Protein AF-A0A392S820-F1 (afdb_monomer)

Organism: NCBI:txid97028

Mean predicted aligned error: 9.59 Å

Secondary structure (DSSP, 8-state):
----EEEE-SSTHHHHHHHHTT-TTEEEE----PPPS---------

Structure (mmCIF, N/CA/C/O backbone):
data_AF-A0A392S820-F1
#
_entry.id   AF-A0A392S820-F1
#
loop_
_atom_site.group_PDB
_atom_site.id
_atom_site.type_symbol
_atom_site.label_atom_id
_atom_site.label_alt_id
_atom_site.label_comp_id
_atom_site.label_asym_id
_atom_site.label_entity_id
_atom_site.label_seq_id
_atom_site.pdbx_PDB_ins_code
_atom_site.Cartn_x
_atom_site.Cartn_y
_atom_site.Cartn_z
_atom_site.occupancy
_atom_site.B_iso_or_equiv
_atom_site.auth_seq_id
_atom_site.auth_comp_id
_atom_site.auth_asym_id
_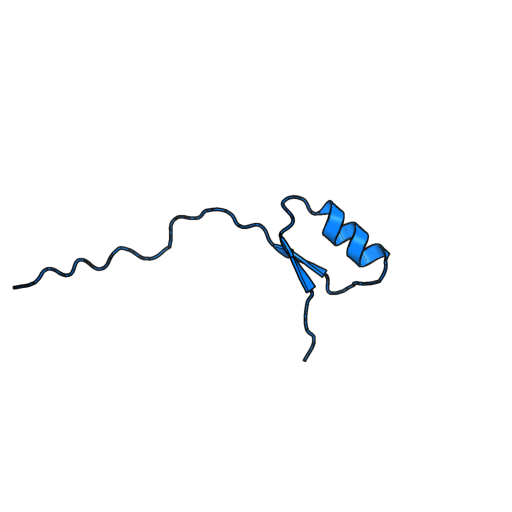atom_site.auth_atom_id
_atom_site.pdbx_PDB_model_num
ATOM 1 N N . GLU A 1 1 ? 4.275 -9.262 17.109 1.00 57.62 1 GLU A N 1
ATOM 2 C CA . GLU A 1 1 ? 4.294 -9.449 15.644 1.00 57.62 1 GLU A CA 1
ATOM 3 C C . GLU A 1 1 ? 3.144 -8.714 14.962 1.00 57.62 1 GLU A C 1
ATOM 5 O O . GLU A 1 1 ? 2.003 -9.148 15.069 1.00 57.62 1 GLU A O 1
ATOM 10 N N . THR A 1 2 ? 3.435 -7.612 14.269 1.00 72.06 2 THR A N 1
ATOM 11 C CA . THR A 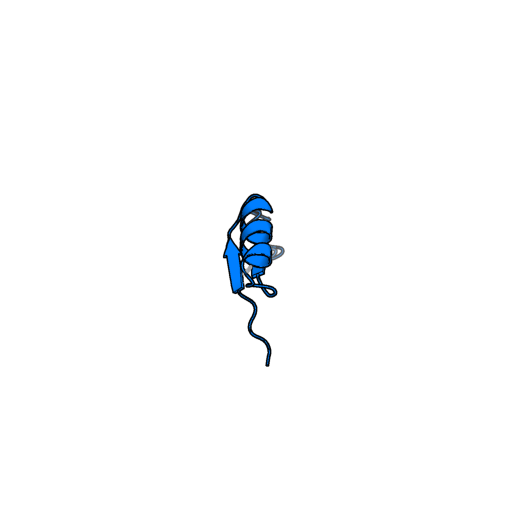1 2 ? 2.474 -6.890 13.413 1.00 72.06 2 THR A CA 1
ATOM 12 C C . THR A 1 2 ? 2.879 -7.145 11.962 1.00 72.06 2 THR A C 1
ATOM 14 O O . THR A 1 2 ? 4.033 -6.910 11.609 1.00 72.06 2 THR A O 1
ATOM 17 N N . LYS A 1 3 ? 1.982 -7.685 11.130 1.00 83.12 3 LYS A N 1
ATOM 18 C CA . LYS A 1 3 ? 2.279 -8.026 9.728 1.00 83.12 3 LYS A CA 1
ATOM 19 C C . LYS A 1 3 ? 1.717 -6.946 8.812 1.00 83.12 3 LYS A C 1
ATOM 21 O O . LYS A 1 3 ? 0.513 -6.905 8.647 1.00 83.12 3 LYS A O 1
ATOM 26 N N . SER A 1 4 ? 2.573 -6.131 8.203 1.00 91.00 4 SER A N 1
ATOM 27 C CA . SER A 1 4 ? 2.140 -5.097 7.254 1.00 91.00 4 SER A CA 1
ATOM 28 C C . SER A 1 4 ? 1.661 -5.681 5.922 1.00 91.00 4 SER A C 1
ATOM 30 O O . SER A 1 4 ? 2.245 -6.642 5.410 1.00 91.00 4 SER A O 1
ATOM 32 N N . LEU A 1 5 ? 0.666 -5.041 5.302 1.00 92.44 5 LEU A N 1
ATOM 33 C CA . LEU A 1 5 ? 0.235 -5.346 3.937 1.00 92.44 5 LEU A CA 1
ATOM 34 C C . LEU A 1 5 ? 1.054 -4.530 2.925 1.00 92.44 5 LEU A C 1
ATOM 36 O O . LEU A 1 5 ? 0.791 -3.349 2.692 1.00 92.44 5 LEU A O 1
ATOM 40 N N . CYS A 1 6 ? 2.048 -5.167 2.305 1.00 92.00 6 CYS A N 1
ATOM 41 C CA . CYS A 1 6 ? 2.855 -4.556 1.249 1.00 92.00 6 CYS A CA 1
ATOM 42 C C . CYS A 1 6 ? 2.141 -4.652 -0.105 1.00 92.00 6 CYS A C 1
ATOM 44 O O . CY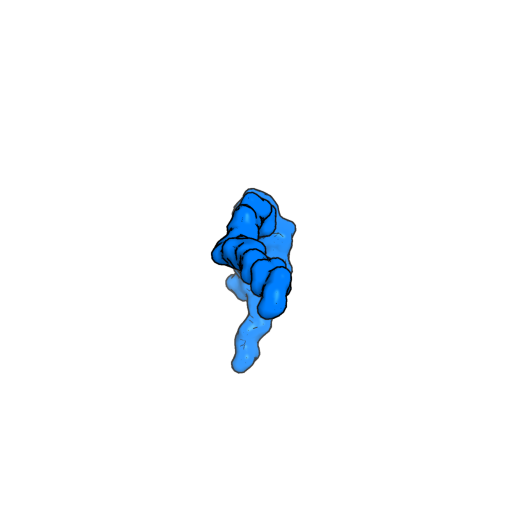S A 1 6 ? 1.904 -5.753 -0.604 1.00 92.00 6 CYS A O 1
ATOM 46 N N . VAL A 1 7 ? 1.847 -3.510 -0.726 1.00 90.44 7 VAL A N 1
ATOM 47 C CA . VAL A 1 7 ? 1.183 -3.428 -2.037 1.00 90.44 7 VAL A CA 1
ATOM 48 C C . VAL A 1 7 ? 2.065 -2.702 -3.045 1.00 90.44 7 VAL A C 1
ATOM 50 O O . VAL A 1 7 ? 2.517 -1.583 -2.796 1.00 90.44 7 VAL A O 1
ATOM 53 N N . ASP A 1 8 ? 2.326 -3.349 -4.185 1.00 89.56 8 ASP A N 1
ATOM 54 C CA . ASP A 1 8 ? 3.064 -2.742 -5.298 1.00 89.56 8 ASP A CA 1
ATOM 55 C C . ASP A 1 8 ? 2.172 -1.689 -5.947 1.00 89.56 8 ASP A C 1
ATOM 57 O O . ASP A 1 8 ? 1.184 -2.006 -6.611 1.00 89.56 8 ASP A O 1
ATOM 61 N N . MET A 1 9 ? 2.470 -0.425 -5.660 1.00 86.12 9 MET A N 1
ATOM 62 C CA . MET A 1 9 ? 1.634 0.687 -6.069 1.00 86.12 9 MET A CA 1
ATOM 63 C C . MET A 1 9 ? 2.527 1.833 -6.546 1.00 86.12 9 MET A C 1
ATOM 65 O O . MET A 1 9 ? 3.188 2.482 -5.733 1.00 86.12 9 MET A O 1
ATOM 69 N N . PRO A 1 10 ? 2.532 2.154 -7.853 1.00 79.69 10 PRO A N 1
ATOM 70 C CA . PRO A 1 10 ? 3.382 3.218 -8.385 1.00 79.69 10 PRO A CA 1
ATOM 71 C C . PRO A 1 10 ? 2.968 4.611 -7.886 1.00 79.69 10 PRO A C 1
ATOM 73 O O . PRO A 1 10 ? 3.738 5.560 -7.999 1.00 79.69 10 PRO A O 1
ATOM 76 N N . THR A 1 11 ? 1.757 4.748 -7.329 1.00 82.94 11 THR A N 1
ATOM 77 C CA . THR A 1 11 ? 1.241 5.993 -6.745 1.00 82.94 11 THR A CA 1
ATOM 78 C C . THR A 1 11 ? 0.639 5.731 -5.365 1.00 82.94 11 THR A C 1
ATOM 80 O O . THR A 1 11 ? 0.032 4.690 -5.135 1.00 82.94 11 THR A O 1
ATOM 83 N N . GLY A 1 12 ? 0.729 6.694 -4.444 1.00 87.75 12 GLY A N 1
ATOM 84 C CA . GLY A 1 12 ? 0.231 6.527 -3.069 1.00 87.75 12 GLY A CA 1
ATOM 85 C C . GLY A 1 12 ? -1.294 6.408 -2.924 1.00 87.75 12 GLY A C 1
ATOM 86 O O . GLY A 1 12 ? -1.777 6.149 -1.825 1.00 87.75 12 GLY A O 1
ATOM 87 N N . ARG A 1 13 ? -2.070 6.575 -4.006 1.00 93.19 13 ARG A N 1
ATOM 88 C CA . ARG A 1 13 ? -3.541 6.662 -3.946 1.00 93.19 13 ARG A CA 1
ATOM 89 C C . ARG A 1 13 ? -4.208 5.405 -3.398 1.00 93.19 13 ARG A C 1
ATOM 91 O O . ARG A 1 13 ? -5.131 5.522 -2.605 1.00 93.19 13 ARG A O 1
ATOM 98 N N . GLY A 1 14 ? -3.758 4.215 -3.789 1.00 91.56 14 GLY A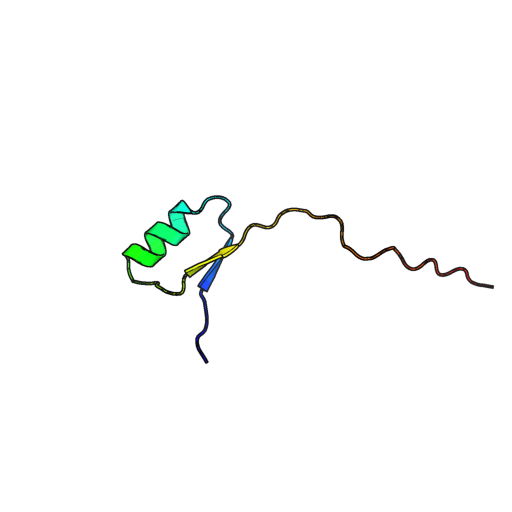 N 1
ATOM 99 C CA . GLY A 1 14 ? -4.382 2.999 -3.263 1.00 91.56 14 GLY A CA 1
ATOM 100 C C . GLY A 1 14 ? -3.970 2.675 -1.839 1.00 91.56 14 GLY A C 1
ATOM 101 O O . GLY A 1 14 ? -4.792 2.180 -1.088 1.00 91.56 14 GLY A O 1
ATOM 102 N N . VAL A 1 15 ? -2.751 3.030 -1.427 1.00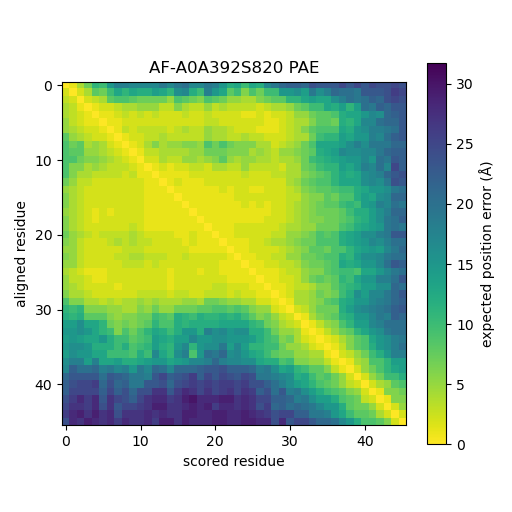 94.69 15 VAL A N 1
ATOM 103 C CA . VAL A 1 15 ? -2.356 2.931 -0.011 1.00 94.69 15 VAL A CA 1
ATOM 104 C C . VAL A 1 15 ? -3.219 3.860 0.838 1.00 94.69 15 VAL A C 1
ATOM 106 O O . VAL A 1 15 ? -3.665 3.470 1.910 1.00 94.69 15 VAL A O 1
ATOM 109 N N . PHE A 1 16 ? -3.492 5.069 0.343 1.00 94.81 16 PHE A N 1
ATOM 110 C CA . PHE A 1 16 ? -4.391 6.010 1.002 1.00 94.81 16 PHE A CA 1
ATOM 111 C C . PHE A 1 16 ? -5.809 5.438 1.134 1.00 94.81 16 PHE A C 1
ATOM 113 O O . PHE A 1 16 ? -6.326 5.355 2.240 1.00 94.81 16 PHE A O 1
ATOM 120 N N . ALA A 1 17 ? -6.394 4.944 0.039 1.00 95.06 17 ALA A N 1
ATOM 121 C CA . ALA A 1 17 ? -7.719 4.326 0.072 1.00 95.06 17 ALA A CA 1
ATOM 122 C C . ALA A 1 17 ? -7.786 3.106 1.011 1.00 95.06 17 ALA A C 1
ATOM 124 O O . ALA A 1 17 ? -8.762 2.955 1.737 1.00 95.06 17 ALA A O 1
ATOM 125 N N . LEU A 1 18 ? -6.744 2.264 1.037 1.00 94.50 18 LEU A N 1
ATOM 126 C CA . LEU A 1 18 ? -6.645 1.115 1.946 1.00 94.50 18 LEU A CA 1
ATOM 127 C C . LEU A 1 18 ? -6.679 1.544 3.418 1.00 94.50 18 LEU A C 1
ATOM 129 O O . LEU A 1 18 ? -7.353 0.912 4.229 1.00 94.50 18 LEU A O 1
ATOM 133 N N . LYS A 1 19 ? -6.000 2.641 3.759 1.00 95.31 19 LYS A N 1
ATOM 134 C CA . LYS A 1 19 ? -6.017 3.184 5.121 1.00 95.31 19 LYS A CA 1
ATOM 135 C C . LYS A 1 19 ? -7.389 3.733 5.506 1.00 95.31 19 LYS A C 1
ATOM 137 O O . LYS A 1 19 ? -7.849 3.440 6.604 1.00 95.31 19 LYS A O 1
ATOM 142 N N . GLU A 1 20 ? -8.063 4.436 4.597 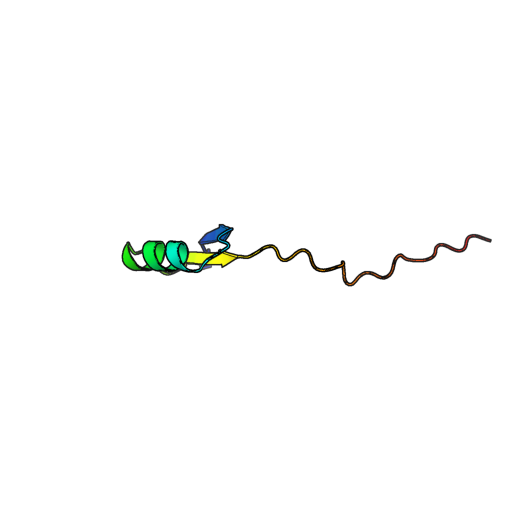1.00 97.50 20 GLU A N 1
ATOM 143 C CA . GLU A 1 20 ? -9.414 4.976 4.827 1.00 97.50 20 GLU A CA 1
ATOM 144 C C . GLU A 1 20 ? -10.459 3.878 5.088 1.00 97.50 20 GLU A C 1
ATOM 146 O O . GLU A 1 20 ? -11.393 4.086 5.857 1.00 97.50 20 GLU A O 1
ATOM 151 N N . ILE A 1 21 ? -10.291 2.686 4.501 1.00 96.00 21 ILE A N 1
ATOM 152 C CA . ILE A 1 21 ? -11.183 1.537 4.743 1.00 96.00 21 ILE A CA 1
ATOM 153 C C . ILE A 1 21 ? -10.766 0.673 5.950 1.00 96.00 21 ILE A C 1
ATOM 155 O O . ILE A 1 21 ? -11.359 -0.379 6.180 1.00 96.00 21 ILE A O 1
ATOM 159 N N . GLY A 1 22 ? -9.752 1.090 6.717 1.00 94.94 22 GLY A N 1
ATOM 160 C CA . GLY A 1 22 ? -9.332 0.435 7.961 1.00 94.94 22 GLY A CA 1
ATOM 161 C C . GLY A 1 22 ? -8.098 -0.469 7.860 1.00 94.94 22 GLY A C 1
ATOM 162 O O . GLY A 1 22 ? -7.686 -1.039 8.870 1.00 94.94 22 GLY A O 1
ATOM 163 N N . VAL A 1 23 ? -7.453 -0.576 6.692 1.00 94.06 23 VAL A N 1
ATOM 164 C CA . VAL A 1 23 ? -6.172 -1.292 6.532 1.00 94.06 23 VAL A CA 1
ATOM 165 C C . VAL A 1 23 ? -5.019 -0.350 6.885 1.00 94.06 23 VAL A C 1
ATOM 167 O O . VAL A 1 23 ? -4.284 0.159 6.036 1.00 94.06 23 VAL A O 1
ATOM 170 N N . VAL A 1 24 ? -4.906 -0.054 8.177 1.00 93.62 24 VAL A N 1
ATOM 171 C CA . VAL A 1 24 ? -3.995 0.969 8.720 1.00 93.62 24 VAL A CA 1
ATOM 172 C C . VAL A 1 24 ? -2.510 0.651 8.504 1.00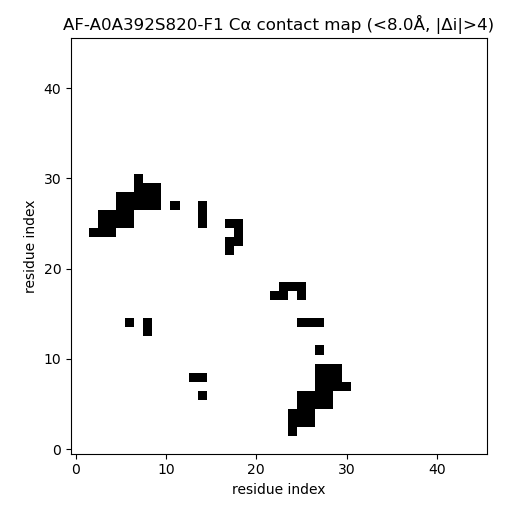 93.62 24 VAL A C 1
ATOM 174 O O . VAL A 1 24 ? -1.682 1.561 8.436 1.00 93.62 24 VAL A O 1
ATOM 177 N N . ASP A 1 25 ? -2.178 -0.627 8.345 1.00 93.88 25 ASP A N 1
ATOM 178 C CA . ASP A 1 25 ? -0.836 -1.175 8.145 1.00 93.88 25 ASP A CA 1
ATOM 179 C C . ASP A 1 25 ? -0.472 -1.383 6.663 1.00 93.88 25 ASP A C 1
ATOM 181 O O . ASP A 1 25 ? 0.537 -2.022 6.351 1.00 93.88 25 ASP A O 1
ATOM 185 N N . ALA A 1 26 ? -1.256 -0.813 5.741 1.00 94.25 26 ALA A N 1
ATOM 186 C CA . ALA A 1 26 ? -0.930 -0.794 4.322 1.00 94.25 26 ALA A CA 1
ATOM 187 C C . ALA A 1 26 ? 0.331 0.044 4.048 1.00 94.25 26 ALA A C 1
ATOM 189 O O . ALA A 1 26 ? 0.409 1.233 4.390 1.00 94.25 26 ALA A O 1
ATOM 190 N N . ILE A 1 27 ? 1.301 -0.566 3.363 1.00 93.12 27 ILE A N 1
ATOM 191 C CA . ILE A 1 27 ? 2.559 0.052 2.937 1.00 93.12 27 ILE A CA 1
ATOM 192 C C . ILE A 1 27 ? 2.684 -0.066 1.418 1.00 93.12 27 ILE A C 1
ATOM 194 O O . ILE A 1 27 ? 2.627 -1.157 0.851 1.00 93.12 27 ILE A O 1
ATOM 198 N N . GLY A 1 28 ? 2.874 1.072 0.751 1.00 92.44 28 GLY A N 1
ATOM 199 C CA . GLY A 1 28 ? 3.170 1.103 -0.679 1.00 92.44 28 GLY A CA 1
ATOM 200 C C . GLY A 1 28 ? 4.626 0.757 -0.941 1.00 92.44 28 GLY A C 1
ATOM 201 O O . GLY A 1 28 ? 5.515 1.342 -0.323 1.00 92.44 28 GLY A O 1
ATOM 202 N N . ILE A 1 29 ? 4.869 -0.145 -1.885 1.00 91.19 29 ILE A N 1
ATOM 203 C CA . ILE A 1 29 ? 6.202 -0.402 -2.430 1.00 91.19 29 ILE A CA 1
ATOM 204 C C . ILE A 1 29 ? 6.246 0.054 -3.888 1.00 91.19 29 ILE A C 1
ATOM 206 O O . ILE A 1 29 ? 5.253 -0.024 -4.606 1.00 91.19 29 ILE A O 1
ATOM 210 N N . SER A 1 30 ? 7.408 0.539 -4.318 1.00 85.88 30 SER A N 1
ATOM 211 C CA . SER A 1 30 ? 7.675 0.876 -5.713 1.00 85.88 30 SER A CA 1
ATOM 212 C C . SER A 1 30 ? 8.987 0.228 -6.115 1.00 85.88 30 SER A C 1
ATOM 214 O O . SER A 1 30 ? 10.048 0.532 -5.558 1.00 85.88 30 SER A O 1
ATOM 216 N N . LYS A 1 31 ? 8.924 -0.699 -7.071 1.00 76.69 31 LYS A N 1
ATOM 217 C CA . LYS A 1 31 ? 10.116 -1.335 -7.630 1.00 76.69 31 LYS A CA 1
ATOM 218 C C . LYS A 1 31 ? 10.786 -0.373 -8.600 1.00 76.69 31 LYS A C 1
ATOM 220 O O . LYS A 1 31 ? 10.565 -0.414 -9.807 1.00 76.69 31 LYS A O 1
ATOM 225 N N . LYS A 1 32 ? 11.637 0.503 -8.071 1.00 76.88 32 LYS A N 1
ATOM 226 C CA . LYS A 1 32 ? 12.587 1.237 -8.904 1.00 76.88 32 LYS A CA 1
ATOM 227 C C . LYS A 1 32 ? 13.675 0.258 -9.332 1.00 76.88 32 LYS A C 1
ATOM 229 O O . LYS A 1 32 ? 14.356 -0.305 -8.479 1.00 76.88 32 LYS A O 1
ATOM 234 N N . ALA A 1 33 ? 13.837 0.065 -10.639 1.00 72.69 33 ALA A N 1
ATOM 235 C CA . ALA A 1 33 ? 14.968 -0.671 -11.191 1.00 72.69 33 ALA A CA 1
ATOM 236 C C . ALA A 1 33 ? 16.259 0.106 -10.885 1.00 72.69 33 ALA A C 1
ATOM 238 O O . ALA A 1 33 ? 16.693 0.972 -11.643 1.00 72.69 33 ALA A O 1
ATOM 239 N N . LEU A 1 34 ? 16.829 -0.140 -9.711 1.00 75.50 34 LEU A N 1
ATOM 240 C CA . LEU A 1 34 ? 18.156 0.320 -9.349 1.00 75.50 34 LEU A CA 1
ATOM 241 C C . LEU A 1 34 ? 19.151 -0.720 -9.851 1.00 75.50 34 LEU A C 1
ATOM 243 O O . LEU A 1 34 ? 18.901 -1.922 -9.746 1.00 75.50 34 LEU A O 1
ATOM 247 N N . LYS A 1 35 ? 20.281 -0.261 -10.399 1.00 77.38 35 LYS A N 1
ATOM 248 C CA . LYS A 1 35 ? 21.394 -1.172 -10.669 1.00 77.38 35 LYS A CA 1
ATOM 249 C C . LYS A 1 35 ? 21.754 -1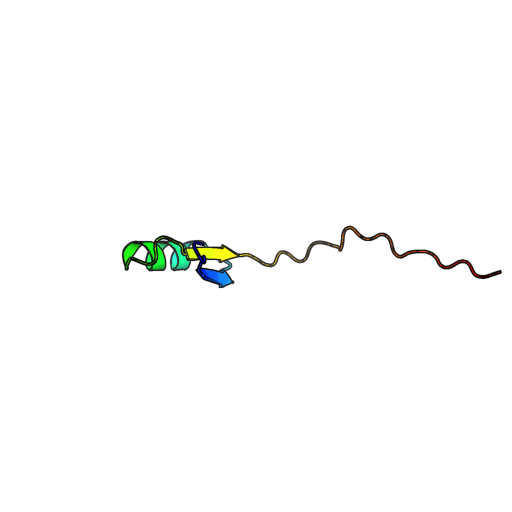.856 -9.343 1.00 77.38 35 LYS A C 1
ATOM 251 O O . LYS A 1 35 ? 21.896 -1.137 -8.349 1.00 77.38 35 LYS A O 1
ATOM 256 N N . PRO A 1 36 ? 21.861 -3.197 -9.301 1.00 76.50 36 PRO A N 1
ATOM 257 C CA . PRO A 1 36 ? 22.302 -3.890 -8.102 1.00 76.50 36 PRO A CA 1
ATOM 258 C C . PRO A 1 36 ? 23.583 -3.241 -7.577 1.00 76.50 36 PRO A C 1
ATOM 260 O O . PRO A 1 36 ? 24.486 -2.940 -8.353 1.00 76.50 36 PRO A O 1
ATOM 263 N N . LEU A 1 37 ? 23.665 -3.023 -6.263 1.00 75.88 37 LEU A N 1
ATOM 264 C CA . LEU A 1 37 ? 24.871 -2.465 -5.632 1.00 75.88 37 LEU A CA 1
ATOM 265 C C . LEU A 1 37 ? 26.061 -3.443 -5.677 1.00 75.88 37 LEU A C 1
ATOM 267 O O . LEU A 1 37 ? 27.165 -3.104 -5.259 1.00 75.88 37 LEU A O 1
ATOM 271 N N . MET A 1 38 ? 25.838 -4.658 -6.181 1.00 72.75 38 MET A N 1
ATOM 272 C CA . MET A 1 38 ? 26.863 -5.663 -6.388 1.00 72.75 38 MET A CA 1
ATOM 273 C C . MET A 1 38 ? 27.734 -5.275 -7.586 1.00 72.75 38 MET A C 1
ATOM 275 O O . MET A 1 38 ? 27.265 -5.245 -8.724 1.00 72.75 38 MET A O 1
ATOM 279 N N . LYS A 1 39 ? 29.020 -5.011 -7.337 1.00 69.12 39 LYS A N 1
ATOM 280 C CA . LYS A 1 39 ? 30.034 -5.149 -8.386 1.00 69.12 39 LYS A CA 1
ATOM 281 C C . LYS A 1 39 ? 30.135 -6.639 -8.698 1.00 69.12 39 LYS A C 1
ATOM 283 O O . LYS A 1 39 ? 30.264 -7.434 -7.769 1.00 69.12 39 LYS A O 1
ATOM 288 N N . SER A 1 40 ? 30.023 -7.016 -9.967 1.00 70.94 40 SER A N 1
ATOM 289 C CA . SER A 1 40 ? 30.309 -8.381 -10.408 1.00 70.94 40 SER A CA 1
ATOM 290 C C . SER A 1 40 ? 31.669 -8.783 -9.838 1.00 70.94 40 SER A C 1
ATOM 292 O O . SER A 1 40 ? 32.641 -8.058 -10.037 1.00 70.94 40 SER A O 1
ATOM 294 N N . GLY A 1 41 ? 31.731 -9.871 -9.068 1.00 67.75 41 GLY A N 1
ATOM 295 C CA . GLY A 1 41 ? 33.014 -10.418 -8.648 1.00 67.75 41 GLY A CA 1
ATOM 296 C C . GLY A 1 41 ? 33.757 -10.864 -9.900 1.00 67.75 41 GLY A C 1
ATOM 297 O O . GLY A 1 41 ? 33.297 -11.778 -10.581 1.00 67.75 41 GLY A O 1
ATOM 298 N N . GLU A 1 42 ? 34.854 -10.191 -10.235 1.00 66.75 42 GLU A N 1
ATOM 299 C CA . GLU A 1 42 ? 35.809 -10.698 -11.215 1.00 66.75 42 GLU A CA 1
ATOM 300 C C . GLU A 1 42 ? 36.434 -11.954 -10.602 1.00 66.75 42 GLU A C 1
ATOM 302 O O . GLU A 1 42 ? 37.277 -11.885 -9.710 1.00 66.75 42 GLU A O 1
ATOM 307 N N . VAL A 1 43 ? 35.949 -13.123 -11.021 1.00 66.69 43 VAL A N 1
ATOM 308 C CA . VAL A 1 43 ? 36.712 -14.360 -10.878 1.00 66.69 43 VAL A CA 1
ATOM 309 C C . VAL A 1 43 ? 37.783 -14.301 -11.959 1.00 66.69 43 VAL A C 1
ATOM 311 O O . VAL A 1 43 ? 37.550 -14.699 -13.098 1.00 66.69 43 VAL A O 1
ATOM 314 N N . THR A 1 44 ? 38.942 -13.755 -11.610 1.00 56.72 44 THR A N 1
ATOM 315 C CA . THR A 1 44 ? 40.165 -13.972 -12.382 1.00 56.72 44 THR A CA 1
ATOM 316 C C . THR A 1 44 ? 40.727 -15.302 -11.907 1.00 56.72 44 THR A C 1
ATOM 318 O O . THR A 1 44 ? 41.300 -15.385 -10.823 1.00 56.72 44 THR A O 1
ATOM 321 N N . GLY A 1 45 ? 40.437 -16.363 -12.658 1.00 61.75 45 GLY A N 1
ATOM 322 C CA . GLY A 1 45 ? 41.067 -17.659 -12.455 1.00 61.75 45 GLY A CA 1
ATOM 323 C C . GLY A 1 45 ? 42.454 -17.667 -13.087 1.00 61.75 45 GLY A C 1
ATOM 324 O O . GLY A 1 45 ? 42.554 -17.466 -14.294 1.00 61.75 45 GLY A O 1
ATOM 325 N N . ASP A 1 46 ? 43.465 -17.917 -12.261 1.00 45.59 46 ASP A N 1
ATOM 326 C CA . ASP A 1 46 ? 44.711 -18.623 -12.585 1.00 45.59 46 ASP A CA 1
ATOM 327 C C . ASP A 1 46 ? 45.010 -19.564 -11.406 1.00 45.59 46 ASP A C 1
ATOM 329 O O . ASP A 1 46 ? 44.920 -19.090 -10.245 1.00 45.59 46 ASP A O 1
#

Foldseek 3Di:
DDDAAEDADPDCVVVVVCVVVPSVRYDYDHDDPDDPPDDPPPPPDD

Radius of gyration: 18.25 Å; Cα contacts (8 Å, |Δi|>4): 38; chains: 1; bounding box: 56×25×28 Å

Nearest PDB structures (foldseek):
  9f1b-assembly1_Aq  TM=3.834E-01  e=2.077E+00  Oryctolagus cuniculus
  6ybw-assembly1_M  TM=3.694E-01  e=6.489E+00  Homo sapiens

pLDDT: mean 82.62, std 12.68, range 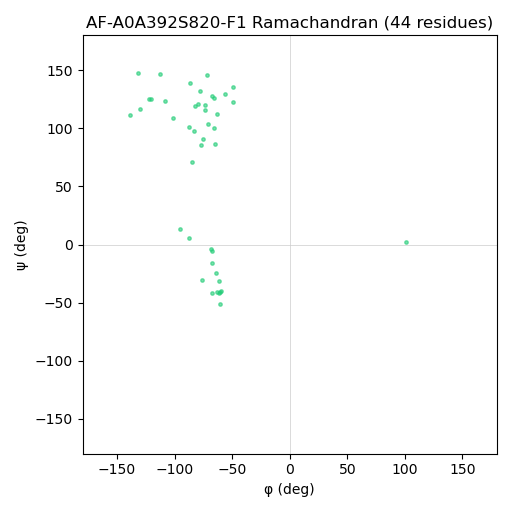[45.59, 97.5]

Solvent-accessible surface area (backbone atoms only — not comparable to full-atom values): 3189 Å² total; per-residue (Å²): 141,85,86,65,49,77,40,88,37,94,54,69,64,60,40,51,52,38,36,76,76,66,42,72,54,47,39,69,38,68,91,71,92,64,79,72,90,68,74,79,79,80,80,81,86,130

Sequence (46 aa):
ETKSLCVDMPTGRGVFALKEIGVVDAIGISKKALKPLMKSGEVTGD